Protein AF-A0A536T208-F1 (afdb_monomer)

Sequence (159 aa):
MNSPDASAALRSGAGEVDTNFSLPPFQYAELKVPGIHTLASSNEIMGGPHTFTMVYTTGKFHDANPRTYQAFLAAIKEAIATINRDKSAVARIYLEMTNSKESVADIVAILDDPLVQFTMTPTGTMKFADFMHRIGALKNKPNSWQDYFFEEIHNLPGS

Mean predicted aligned error: 3.67 Å

Solvent-accessible surface area (backbone atoms only — not comparable to full-atom values): 9868 Å² total; per-residue (Å²): 129,57,71,69,57,51,41,50,45,45,68,61,73,78,64,95,50,90,78,77,96,68,51,89,67,46,44,62,63,39,57,70,41,90,89,50,74,87,89,78,52,71,38,67,78,65,73,41,72,58,64,87,79,83,88,85,80,55,67,68,56,44,75,75,31,55,70,60,45,52,53,50,54,50,49,52,53,50,48,38,52,45,44,76,72,37,42,65,61,46,26,47,53,51,36,67,77,64,72,53,88,73,53,55,66,57,45,28,54,51,62,65,33,89,87,50,77,76,72,92,56,52,29,45,50,49,60,52,48,53,49,35,30,76,72,60,78,32,86,76,67,73,93,46,57,67,75,82,46,68,74,94,54,62,89,44,93,54,53

Radius of gyration: 18.46 Å; Cα contacts (8 Å, |Δi|>4): 120; chains: 1; bounding box: 47×32×44 Å

Secondary structure (DSSP, 8-state):
--HHHHHHHHHH-SSS-------TTHHHHHHTSTT---S--HHHHHTS----------HHHHHH-HHHHHHHHHHHHHHHHHHHH-HHHHHHHHHHHHT--S-HHHHHHHHHSTT----SS--SHHHHHHHHHHTTS-SS--SSGGGTS-GGGTTS---

Foldseek 3Di:
DDQVVLLVQCLVVPDDRVDDPHDPPSVVVSVVRPPDDDPDDPQVVLVHAFDPDDDDDDPVCCVVCVPVVVVVVVVLVVVLVVCVPCVLVVLVVVCVVVVDPDDSVSSSVVSVPPNNHRDPAGESVLSVLVVCVVVVVDVDRDPDPPVRDDPVCVPHPHD

Structure (mmCIF, N/CA/C/O backbone):
data_AF-A0A536T208-F1
#
_entry.id   AF-A0A536T208-F1
#
loop_
_atom_site.group_PDB
_atom_site.id
_atom_site.type_symbol
_atom_site.label_atom_id
_atom_site.label_alt_id
_atom_site.label_comp_id
_atom_site.label_asym_id
_atom_site.label_entity_id
_atom_site.label_seq_id
_atom_site.pdbx_PDB_ins_code
_atom_site.Cartn_x
_atom_site.Cartn_y
_atom_site.Cartn_z
_atom_site.occupancy
_atom_site.B_iso_or_equiv
_atom_site.auth_seq_id
_atom_site.auth_comp_id
_atom_site.auth_asym_id
_atom_site.auth_atom_id
_atom_site.pdbx_PDB_model_num
ATOM 1 N N . MET A 1 1 ? 19.698 2.849 4.000 1.00 63.12 1 MET A N 1
ATOM 2 C CA . MET A 1 1 ? 19.565 3.209 2.575 1.00 63.12 1 MET A CA 1
ATOM 3 C C . MET A 1 1 ? 18.085 3.417 2.302 1.00 63.12 1 MET A C 1
ATOM 5 O O . MET A 1 1 ? 17.300 2.626 2.812 1.00 63.12 1 MET A O 1
ATOM 9 N N . ASN A 1 2 ? 17.685 4.500 1.635 1.00 84.88 2 ASN A N 1
ATOM 10 C CA . ASN A 1 2 ? 16.283 4.657 1.228 1.00 84.88 2 ASN A CA 1
ATOM 11 C C . ASN A 1 2 ? 16.009 3.785 -0.019 1.00 84.88 2 ASN A C 1
ATOM 13 O O . ASN A 1 2 ? 16.946 3.277 -0.637 1.00 84.88 2 ASN A O 1
ATOM 17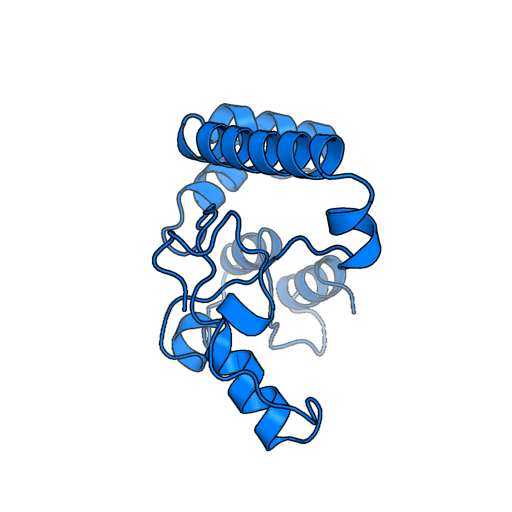 N N . SER A 1 3 ? 14.739 3.585 -0.378 1.00 85.00 3 SER A N 1
ATOM 18 C CA . SER A 1 3 ? 14.369 2.724 -1.513 1.00 85.00 3 SER A CA 1
ATOM 19 C C . SER A 1 3 ? 14.970 3.171 -2.860 1.00 85.00 3 SER A C 1
ATOM 21 O O . SER A 1 3 ? 15.484 2.302 -3.566 1.00 85.00 3 SER A O 1
ATOM 23 N N . PRO A 1 4 ? 14.994 4.476 -3.218 1.00 87.75 4 PRO A N 1
ATOM 24 C CA . PRO A 1 4 ? 15.703 4.947 -4.412 1.00 87.75 4 PRO A CA 1
ATOM 25 C C . PRO A 1 4 ? 17.187 4.558 -4.461 1.00 87.75 4 PRO A C 1
ATOM 27 O O . PRO A 1 4 ? 17.654 4.065 -5.489 1.00 87.75 4 PRO A O 1
ATOM 30 N N . ASP A 1 5 ? 17.916 4.751 -3.360 1.00 89.75 5 ASP A N 1
ATOM 31 C CA . ASP A 1 5 ? 19.355 4.487 -3.286 1.00 89.75 5 ASP A CA 1
ATOM 32 C 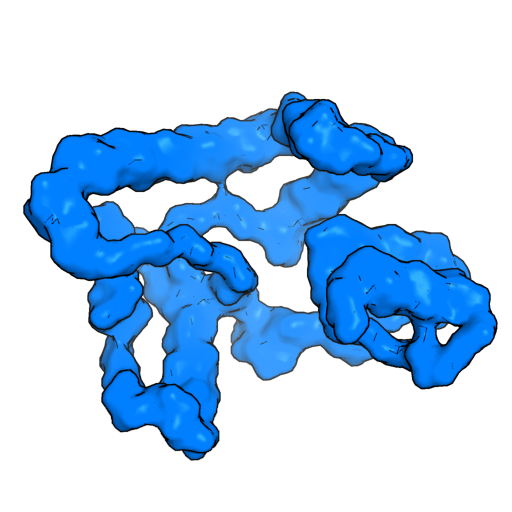C . ASP A 1 5 ? 19.650 2.985 -3.419 1.00 89.75 5 ASP A C 1
ATOM 34 O O . ASP A 1 5 ? 20.568 2.598 -4.141 1.00 89.75 5 ASP A O 1
ATOM 38 N N . ALA A 1 6 ? 18.837 2.130 -2.785 1.00 91.69 6 ALA A N 1
ATOM 39 C CA . ALA A 1 6 ? 18.967 0.671 -2.881 1.00 91.69 6 ALA A CA 1
ATOM 40 C C . ALA A 1 6 ? 18.699 0.168 -4.299 1.00 91.69 6 ALA A C 1
ATOM 42 O O . ALA 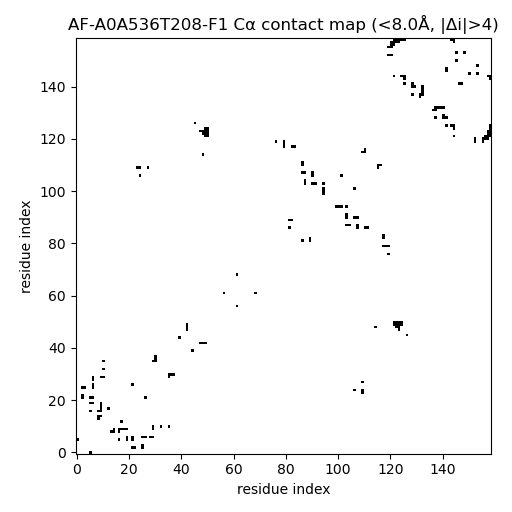A 1 6 ? 19.457 -0.644 -4.832 1.00 91.69 6 ALA A O 1
ATOM 43 N N . SER A 1 7 ? 17.673 0.725 -4.942 1.00 92.62 7 SER A N 1
ATOM 44 C CA . SER A 1 7 ? 17.352 0.431 -6.333 1.00 92.62 7 SER A CA 1
ATOM 45 C C . SER A 1 7 ? 18.458 0.868 -7.294 1.00 92.62 7 SER A C 1
ATOM 47 O O . SER A 1 7 ? 18.791 0.160 -8.243 1.00 92.62 7 SER A O 1
ATOM 49 N N . ALA A 1 8 ? 19.058 2.040 -7.069 1.00 91.75 8 ALA A N 1
ATOM 50 C CA . ALA A 1 8 ? 20.184 2.513 -7.865 1.00 91.75 8 ALA A CA 1
ATOM 51 C C . ALA A 1 8 ? 21.424 1.623 -7.681 1.00 91.75 8 ALA A C 1
ATOM 53 O O . ALA A 1 8 ? 22.052 1.256 -8.674 1.00 91.75 8 ALA A O 1
ATOM 54 N N . ALA A 1 9 ? 21.736 1.236 -6.440 1.00 93.50 9 ALA A N 1
ATOM 55 C CA . ALA A 1 9 ? 22.864 0.364 -6.129 1.00 93.50 9 ALA A CA 1
ATOM 56 C C . ALA A 1 9 ? 22.732 -0.997 -6.827 1.00 93.50 9 ALA A C 1
ATOM 58 O O . ALA A 1 9 ? 23.633 -1.375 -7.576 1.00 93.50 9 ALA A O 1
ATOM 59 N N . LEU A 1 10 ? 21.583 -1.668 -6.675 1.00 94.50 10 LEU A N 1
ATOM 60 C CA . LEU A 1 10 ? 21.336 -2.970 -7.299 1.00 94.50 10 LEU A CA 1
ATOM 61 C C . LEU A 1 10 ? 21.385 -2.884 -8.835 1.00 94.50 10 LEU A C 1
ATOM 63 O O . LEU A 1 10 ? 22.066 -3.674 -9.481 1.00 94.50 10 LEU A O 1
ATOM 67 N N . ARG A 1 11 ? 20.722 -1.884 -9.437 1.00 93.62 11 ARG A N 1
ATOM 68 C CA . ARG A 1 11 ? 20.701 -1.713 -10.905 1.00 93.62 11 ARG A CA 1
ATOM 69 C C . ARG A 1 11 ? 22.053 -1.352 -11.507 1.00 93.62 11 ARG A C 1
ATOM 71 O O . ARG A 1 11 ? 22.259 -1.594 -12.692 1.00 93.62 11 ARG A O 1
ATOM 78 N N . SER A 1 12 ? 22.953 -0.748 -10.731 1.00 92.88 12 SER A N 1
ATOM 79 C CA . SER A 1 12 ? 24.285 -0.396 -11.226 1.00 92.88 12 SER A CA 1
ATOM 80 C C . SER A 1 12 ? 25.147 -1.626 -11.517 1.00 92.88 12 SER A C 1
ATOM 82 O O . SER A 1 12 ? 26.049 -1.539 -12.347 1.00 92.88 12 SER A O 1
ATOM 84 N N . GLY A 1 13 ? 24.911 -2.741 -10.810 1.00 86.31 13 GLY A N 1
ATOM 85 C CA . GLY A 1 13 ? 25.780 -3.923 -10.829 1.00 86.31 13 GLY A CA 1
ATOM 86 C C . GLY A 1 13 ? 27.226 -3.657 -10.380 1.00 86.31 13 GLY A C 1
ATOM 87 O O . GLY A 1 13 ? 28.075 -4.531 -10.515 1.00 86.31 13 GLY A O 1
ATOM 88 N N . ALA A 1 14 ? 27.528 -2.452 -9.884 1.00 78.00 14 ALA A N 1
ATOM 89 C CA . ALA A 1 14 ? 28.881 -1.945 -9.668 1.00 78.00 14 ALA A CA 1
ATOM 90 C C . ALA A 1 14 ? 29.226 -1.771 -8.175 1.00 78.00 14 ALA A C 1
ATOM 92 O O . ALA A 1 14 ? 30.046 -0.925 -7.822 1.00 78.00 14 ALA A O 1
ATOM 93 N N . GLY A 1 15 ? 28.607 -2.551 -7.283 1.00 76.56 15 GLY A N 1
ATOM 94 C CA . GLY A 1 15 ? 28.801 -2.438 -5.835 1.00 76.56 15 GLY A CA 1
ATOM 95 C C . GLY A 1 15 ? 28.516 -3.733 -5.077 1.00 76.56 15 GLY A C 1
ATOM 96 O O . GLY A 1 15 ? 28.307 -4.777 -5.678 1.00 76.56 15 GLY A O 1
ATOM 97 N N . GLU A 1 16 ? 28.495 -3.645 -3.747 1.00 85.50 16 GLU A N 1
ATOM 98 C CA . GLU A 1 16 ? 28.335 -4.785 -2.821 1.00 85.50 16 GLU A CA 1
ATOM 99 C C . GLU A 1 16 ? 26.864 -5.192 -2.576 1.00 85.50 16 GLU A C 1
ATOM 101 O O . GLU A 1 16 ? 26.573 -5.972 -1.672 1.00 85.50 16 GLU A O 1
ATOM 106 N N . VAL A 1 17 ? 25.908 -4.615 -3.315 1.00 90.44 17 VAL A N 1
ATOM 107 C CA . VAL A 1 17 ? 24.473 -4.886 -3.134 1.00 90.44 17 VAL A CA 1
ATOM 108 C C . VAL A 1 17 ? 24.008 -5.907 -4.168 1.00 90.44 17 VAL A C 1
ATOM 110 O O . VAL A 1 17 ? 23.713 -5.544 -5.303 1.00 90.44 17 VAL A O 1
ATOM 113 N N . ASP A 1 18 ? 23.884 -7.165 -3.745 1.00 91.19 18 ASP A N 1
ATOM 114 C CA . ASP A 1 18 ? 23.411 -8.271 -4.593 1.00 91.19 18 ASP A CA 1
ATOM 115 C C . ASP A 1 18 ? 21.895 -8.528 -4.483 1.00 91.19 18 ASP A C 1
ATOM 117 O O . ASP A 1 18 ? 21.299 -9.178 -5.341 1.00 91.19 18 ASP A O 1
ATOM 121 N N . THR A 1 19 ? 21.246 -8.033 -3.420 1.00 93.62 19 THR A N 1
ATOM 122 C CA . THR A 1 19 ? 19.813 -8.259 -3.153 1.00 93.62 19 THR A CA 1
ATOM 123 C C . THR A 1 19 ? 19.144 -7.034 -2.537 1.00 93.62 19 THR A C 1
ATOM 125 O O . THR A 1 19 ? 19.749 -6.360 -1.703 1.00 93.62 19 THR A O 1
ATOM 128 N N . ASN A 1 20 ? 17.875 -6.788 -2.878 1.00 93.06 20 ASN A N 1
ATOM 129 C CA . ASN A 1 20 ? 17.073 -5.694 -2.327 1.00 93.06 20 ASN A CA 1
ATOM 130 C C . ASN A 1 20 ? 15.642 -6.157 -2.002 1.00 93.06 20 ASN A C 1
ATOM 132 O O . ASN A 1 20 ? 14.947 -6.680 -2.873 1.00 93.06 20 ASN A O 1
ATOM 136 N N . PHE A 1 21 ? 15.168 -5.910 -0.775 1.00 92.25 21 PHE A N 1
ATOM 137 C CA . PHE A 1 21 ? 13.731 -5.936 -0.480 1.00 92.25 21 PHE A CA 1
ATOM 138 C C . PHE A 1 21 ? 13.127 -4.602 -0.927 1.00 92.25 21 PHE A C 1
ATOM 140 O O . PHE A 1 21 ? 13.115 -3.620 -0.184 1.00 92.25 21 PHE A O 1
ATOM 147 N N . SER A 1 22 ? 12.686 -4.576 -2.183 1.00 91.62 22 SER A N 1
ATOM 148 C CA . SER A 1 22 ? 12.227 -3.369 -2.867 1.00 91.62 22 SER A CA 1
ATOM 149 C C . SER A 1 22 ? 10.712 -3.157 -2.734 1.00 91.62 22 SER A C 1
ATOM 151 O O . SER A 1 22 ? 9.995 -3.951 -2.125 1.00 91.62 22 SER A O 1
ATOM 153 N N . LEU A 1 23 ? 10.232 -2.040 -3.278 1.00 90.25 23 LEU A N 1
ATOM 154 C CA . LEU A 1 23 ? 8.822 -1.650 -3.284 1.00 90.25 23 LEU A CA 1
ATOM 155 C C . LEU A 1 23 ? 8.462 -0.924 -4.589 1.00 90.25 23 LEU A C 1
ATOM 157 O O . LEU A 1 23 ? 9.357 -0.387 -5.250 1.00 90.25 23 LEU A O 1
ATOM 161 N N . PRO A 1 24 ? 7.180 -0.882 -4.992 1.00 90.31 24 PRO A N 1
ATOM 162 C CA . PRO A 1 24 ? 6.757 -0.124 -6.166 1.00 90.31 24 PRO A CA 1
ATOM 163 C C . PRO A 1 24 ? 7.071 1.382 -6.024 1.00 90.31 24 PRO A C 1
ATOM 165 O O . PRO A 1 24 ? 6.812 1.950 -4.964 1.00 90.31 24 PRO A O 1
ATOM 168 N N . PRO A 1 25 ? 7.586 2.064 -7.065 1.00 90.19 25 PRO A N 1
ATOM 169 C CA . PRO A 1 25 ? 7.835 1.558 -8.417 1.00 90.19 25 PRO A CA 1
ATOM 170 C C . PRO A 1 25 ? 9.227 0.927 -8.615 1.00 90.19 25 PRO A C 1
ATOM 172 O O . PRO A 1 25 ? 9.477 0.313 -9.650 1.00 90.19 25 PRO A O 1
ATOM 175 N N . PHE A 1 26 ? 10.132 1.052 -7.641 1.00 91.56 26 PHE A N 1
ATOM 176 C CA . PHE A 1 26 ? 11.547 0.679 -7.756 1.00 91.56 26 PHE A CA 1
ATOM 177 C C . PHE A 1 26 ? 11.767 -0.786 -8.141 1.00 91.56 26 PHE A C 1
ATOM 179 O O . PHE A 1 26 ? 12.564 -1.056 -9.036 1.00 91.56 26 PHE A O 1
ATOM 186 N N . GLN A 1 27 ? 11.007 -1.714 -7.554 1.00 92.81 27 GLN A N 1
ATOM 187 C CA . GLN A 1 27 ? 11.118 -3.142 -7.880 1.00 92.81 27 GLN A CA 1
ATOM 188 C C . GLN A 1 27 ? 10.853 -3.426 -9.369 1.00 92.81 27 GLN A C 1
ATOM 190 O O . GLN A 1 27 ? 11.512 -4.259 -9.983 1.00 92.81 27 GLN A O 1
ATOM 195 N N . TYR A 1 28 ? 9.916 -2.698 -9.983 1.00 93.56 28 TYR A N 1
ATOM 196 C CA . TYR A 1 28 ? 9.587 -2.863 -11.398 1.00 93.56 28 TYR A CA 1
ATOM 197 C C . TYR A 1 28 ? 10.685 -2.290 -12.283 1.00 93.56 28 TYR A C 1
ATOM 199 O O . TYR A 1 28 ? 10.994 -2.846 -13.333 1.00 93.56 28 TYR A O 1
ATOM 207 N N . ALA A 1 29 ? 11.301 -1.190 -11.850 1.00 91.69 29 ALA A N 1
ATOM 208 C CA . ALA A 1 29 ? 12.440 -0.612 -12.541 1.00 91.69 29 ALA A CA 1
ATOM 209 C C . ALA A 1 29 ? 13.697 -1.497 -12.430 1.00 91.69 29 ALA A C 1
ATOM 211 O O . ALA A 1 29 ? 14.491 -1.537 -13.366 1.00 91.69 29 ALA A O 1
ATOM 212 N N . GLU A 1 30 ? 13.877 -2.212 -11.316 1.00 93.88 30 GLU A N 1
ATOM 213 C CA . GLU A 1 30 ? 14.938 -3.211 -11.120 1.00 93.88 30 GLU A CA 1
ATOM 214 C C . GLU A 1 30 ? 14.761 -4.405 -12.063 1.00 93.88 30 GLU A C 1
ATOM 216 O O . GLU A 1 30 ? 15.694 -4.753 -12.782 1.00 93.88 30 GLU A O 1
ATOM 221 N N . LEU A 1 31 ? 13.552 -4.968 -12.152 1.00 94.62 31 LEU A N 1
ATOM 222 C CA . LEU A 1 31 ? 13.247 -6.133 -12.997 1.00 94.62 31 LEU A CA 1
ATOM 223 C C . LEU A 1 31 ? 13.361 -5.875 -14.511 1.00 94.62 31 LEU A C 1
ATOM 225 O O . LEU A 1 31 ? 13.356 -6.818 -15.299 1.00 94.62 31 LEU A O 1
ATOM 229 N N . LYS A 1 32 ? 13.485 -4.613 -14.938 1.00 92.62 32 LYS A N 1
ATOM 230 C CA . LYS A 1 32 ? 13.788 -4.252 -16.334 1.00 92.62 32 LYS A CA 1
ATOM 231 C C . LYS A 1 32 ? 15.272 -4.405 -16.685 1.00 92.62 32 LYS A C 1
ATOM 233 O O . LYS A 1 32 ? 15.609 -4.391 -17.868 1.00 92.62 32 LYS A O 1
ATOM 238 N N . VAL A 1 33 ? 16.163 -4.504 -15.697 1.00 94.44 33 VAL A N 1
ATOM 239 C CA . VAL A 1 33 ? 17.606 -4.640 -15.926 1.00 94.44 33 VAL A CA 1
ATOM 240 C C . VAL A 1 33 ? 17.951 -6.114 -16.169 1.00 94.44 33 VAL A C 1
ATOM 242 O O . VAL A 1 33 ? 17.650 -6.953 -15.317 1.00 94.44 33 VAL A O 1
ATOM 245 N N . PRO A 1 34 ? 18.606 -6.460 -17.296 1.00 94.81 34 PRO A N 1
ATOM 246 C CA . PRO A 1 34 ? 19.018 -7.835 -17.563 1.00 94.81 34 PRO A CA 1
ATOM 247 C C . PRO A 1 34 ? 19.860 -8.421 -16.421 1.00 94.81 34 PRO A C 1
ATOM 249 O O . PRO A 1 34 ? 20.831 -7.810 -15.984 1.00 94.81 34 PRO A O 1
ATOM 252 N N . GLY A 1 35 ? 19.498 -9.620 -15.962 1.00 93.62 35 GLY A N 1
ATOM 253 C CA . GLY A 1 35 ? 20.176 -10.329 -14.869 1.00 93.62 35 GLY A CA 1
ATOM 254 C C . GLY A 1 35 ? 19.513 -10.170 -13.497 1.00 93.62 35 GLY A C 1
ATOM 255 O O . GLY A 1 35 ? 19.677 -11.050 -12.651 1.00 93.62 35 GLY A O 1
ATOM 256 N N . ILE A 1 36 ? 18.701 -9.128 -13.288 1.00 96.38 36 ILE A N 1
ATOM 257 C CA . ILE A 1 36 ? 17.909 -8.979 -12.061 1.00 96.38 36 ILE A CA 1
ATOM 258 C C . ILE A 1 36 ? 16.631 -9.814 -12.167 1.00 96.38 36 ILE A C 1
ATOM 260 O O . ILE A 1 36 ? 15.917 -9.769 -13.167 1.00 96.38 36 ILE A O 1
ATOM 264 N N . HIS A 1 37 ? 16.334 -10.577 -11.117 1.00 95.88 37 HIS A N 1
ATOM 265 C CA . HIS A 1 37 ? 15.130 -11.395 -11.012 1.00 95.88 37 HIS A CA 1
ATOM 266 C C . HIS A 1 37 ? 14.659 -11.479 -9.556 1.00 95.88 37 HIS A C 1
ATOM 268 O O . HIS A 1 37 ? 15.422 -11.247 -8.618 1.00 95.88 37 HIS A O 1
ATOM 274 N N . THR A 1 38 ? 13.385 -11.809 -9.359 1.00 95.19 38 THR A N 1
ATOM 275 C CA . THR A 1 38 ? 12.798 -11.976 -8.025 1.00 95.19 38 THR A CA 1
ATOM 276 C C . THR A 1 38 ? 13.298 -13.266 -7.372 1.00 95.19 38 THR A C 1
ATOM 278 O O . THR A 1 38 ? 13.148 -14.341 -7.948 1.00 95.19 38 THR A O 1
ATOM 281 N N . LEU A 1 39 ? 13.851 -13.164 -6.157 1.00 95.56 39 LEU A N 1
ATOM 282 C CA . LEU A 1 39 ? 14.235 -14.326 -5.338 1.00 95.56 39 LEU A CA 1
ATOM 283 C C . LEU A 1 39 ? 13.094 -14.817 -4.436 1.00 95.56 39 LEU A C 1
ATOM 285 O O . LEU A 1 39 ? 12.936 -16.017 -4.238 1.00 95.56 39 LEU A O 1
ATOM 289 N N . ALA A 1 40 ? 12.324 -13.884 -3.873 1.00 93.94 40 ALA A N 1
ATOM 290 C CA . ALA A 1 40 ? 11.149 -14.148 -3.052 1.00 93.94 40 ALA A CA 1
ATOM 291 C C . ALA A 1 40 ? 10.226 -12.924 -3.059 1.00 93.94 40 ALA A C 1
ATOM 293 O O . ALA A 1 40 ? 10.689 -11.788 -3.198 1.00 93.94 40 ALA A O 1
ATOM 294 N N . SER A 1 41 ? 8.931 -13.147 -2.857 1.00 92.31 41 SER A N 1
ATOM 295 C CA . SER A 1 41 ? 7.944 -12.090 -2.636 1.00 92.31 41 SER A CA 1
ATOM 296 C C . SER A 1 41 ? 7.471 -12.055 -1.183 1.00 92.31 41 SER A C 1
ATOM 298 O O . SER A 1 41 ? 7.422 -13.070 -0.484 1.00 92.31 41 SER A O 1
ATOM 300 N N . SER A 1 42 ? 7.049 -10.878 -0.720 1.00 92.44 42 SER A N 1
ATOM 301 C CA . SER A 1 42 ? 6.432 -10.743 0.602 1.00 92.44 42 SER A CA 1
ATOM 302 C C . SER A 1 42 ? 5.155 -11.583 0.719 1.00 92.44 42 SER A C 1
ATOM 304 O O . SER A 1 42 ? 4.879 -12.124 1.782 1.00 92.44 42 SER A O 1
ATOM 306 N N . ASN A 1 43 ? 4.408 -11.776 -0.370 1.00 92.19 43 ASN A N 1
ATOM 307 C CA . ASN A 1 43 ? 3.221 -12.630 -0.370 1.00 92.19 43 ASN A CA 1
ATOM 308 C C . ASN A 1 43 ? 3.558 -14.114 -0.175 1.00 92.19 43 ASN A C 1
ATOM 310 O O . ASN A 1 43 ? 2.838 -14.797 0.546 1.00 92.19 43 ASN A O 1
ATOM 314 N N . GLU A 1 44 ? 4.646 -14.621 -0.758 1.00 93.50 44 GLU A N 1
ATOM 315 C CA . GLU A 1 44 ? 5.105 -15.997 -0.509 1.00 93.50 44 GLU A CA 1
ATOM 316 C C . GLU A 1 44 ? 5.551 -16.172 0.941 1.00 93.50 44 GLU A C 1
ATOM 318 O O . GLU A 1 44 ? 5.104 -17.098 1.615 1.00 93.50 44 GLU A O 1
ATOM 323 N N . ILE A 1 45 ? 6.367 -15.241 1.445 1.00 93.12 45 ILE A N 1
ATOM 324 C CA . ILE A 1 45 ? 6.863 -15.261 2.828 1.00 93.12 45 ILE A CA 1
ATOM 325 C C . ILE A 1 45 ? 5.697 -15.221 3.820 1.00 93.12 45 ILE A C 1
ATOM 327 O O . ILE A 1 45 ? 5.682 -15.956 4.807 1.00 93.12 45 ILE A O 1
ATOM 331 N N . MET A 1 46 ? 4.703 -14.376 3.549 1.00 92.12 46 MET A N 1
ATOM 332 C CA . MET A 1 46 ? 3.530 -14.224 4.400 1.00 92.12 46 MET A CA 1
ATOM 333 C C . MET A 1 46 ? 2.471 -15.300 4.141 1.00 92.12 46 MET A C 1
ATOM 335 O O . MET A 1 46 ? 1.504 -15.371 4.894 1.00 92.12 46 MET A O 1
ATOM 339 N N . GLY A 1 47 ? 2.601 -16.145 3.115 1.00 91.81 47 GLY A N 1
ATOM 340 C CA . GLY A 1 47 ? 1.600 -17.153 2.752 1.00 91.81 47 GLY A CA 1
ATOM 341 C C . GLY A 1 47 ? 0.262 -16.547 2.307 1.00 91.81 47 GLY A C 1
ATOM 342 O O . GLY A 1 47 ? -0.798 -16.996 2.746 1.00 91.81 47 GLY A O 1
ATOM 343 N N . GLY A 1 48 ? 0.301 -15.460 1.536 1.00 92.25 48 GLY A N 1
ATOM 344 C CA . GLY A 1 48 ? -0.855 -14.785 0.941 1.00 92.25 48 GLY A CA 1
ATOM 345 C C . GLY A 1 48 ? -0.715 -13.257 0.874 1.00 92.25 48 GLY A C 1
ATOM 346 O O . GLY A 1 48 ? 0.257 -12.703 1.398 1.00 92.25 48 GLY A O 1
ATOM 347 N N . PRO A 1 49 ? -1.696 -12.567 0.259 1.00 93.06 49 PRO A N 1
ATOM 348 C CA . PRO A 1 49 ? -1.758 -11.109 0.240 1.00 93.06 49 PRO A CA 1
ATOM 349 C C . PRO A 1 49 ? -1.757 -10.521 1.650 1.00 93.06 49 PRO A C 1
ATOM 351 O O . PRO A 1 49 ? -2.260 -11.135 2.595 1.00 93.06 49 PRO A O 1
ATOM 354 N N . HIS A 1 50 ? -1.216 -9.316 1.783 1.00 94.94 50 HIS A N 1
ATOM 355 C CA . HIS A 1 50 ? -1.246 -8.575 3.035 1.00 94.94 50 HIS A CA 1
ATOM 356 C C . HIS A 1 50 ? -1.229 -7.065 2.800 1.00 94.94 50 HIS A C 1
ATOM 358 O O . HIS A 1 50 ? -0.749 -6.576 1.778 1.00 94.94 50 HIS A O 1
ATOM 364 N N . THR A 1 51 ? -1.750 -6.314 3.766 1.00 94.56 51 THR A N 1
ATOM 365 C CA . THR A 1 51 ? -1.731 -4.854 3.747 1.00 94.56 51 THR A CA 1
ATOM 366 C C . THR A 1 51 ? -0.302 -4.344 3.897 1.00 94.56 51 THR A C 1
ATOM 368 O O . THR A 1 51 ? 0.342 -4.563 4.920 1.00 94.56 51 THR A O 1
ATOM 371 N N . PHE A 1 52 ? 0.169 -3.620 2.882 1.00 91.19 52 PHE A N 1
ATOM 372 C CA . PHE A 1 52 ? 1.477 -2.965 2.893 1.00 91.19 52 PHE A CA 1
ATOM 373 C C . PHE A 1 52 ? 1.425 -1.542 3.470 1.00 91.19 52 PHE A C 1
ATOM 375 O O . PHE A 1 52 ? 2.325 -1.120 4.188 1.00 91.19 52 PHE A O 1
ATOM 382 N N . THR A 1 53 ? 0.369 -0.782 3.167 1.00 92.12 53 THR A N 1
ATOM 383 C CA . THR A 1 53 ? 0.197 0.605 3.624 1.00 92.12 53 THR A CA 1
ATOM 384 C C . THR A 1 53 ? -1.156 0.777 4.295 1.00 92.12 53 THR A C 1
ATOM 386 O O . THR A 1 53 ? -2.169 0.286 3.804 1.00 92.12 53 THR A O 1
ATOM 389 N N . MET A 1 54 ? -1.163 1.502 5.410 1.00 93.81 54 MET A N 1
ATOM 390 C CA . MET A 1 54 ? -2.361 1.867 6.157 1.00 93.81 54 MET A CA 1
ATOM 391 C C . MET A 1 54 ? -2.299 3.338 6.559 1.00 93.81 54 MET A C 1
ATOM 393 O O . MET A 1 54 ? -1.220 3.883 6.795 1.00 93.81 54 MET A O 1
ATOM 397 N N . VAL A 1 55 ? -3.464 3.971 6.660 1.00 94.75 55 VAL A N 1
ATOM 398 C CA . VAL A 1 55 ? -3.603 5.299 7.260 1.00 94.75 55 VAL A CA 1
ATOM 399 C C . VAL A 1 55 ? -4.086 5.118 8.689 1.00 94.75 55 VAL A C 1
ATOM 401 O O . VAL A 1 55 ? -5.019 4.356 8.932 1.00 94.75 55 VAL A O 1
ATOM 404 N N . TYR A 1 56 ? -3.466 5.822 9.630 1.00 95.75 56 TYR A N 1
ATOM 405 C CA . TYR A 1 56 ? -3.814 5.737 11.042 1.00 95.75 56 TYR A CA 1
ATOM 406 C C . TYR A 1 56 ? -3.977 7.125 11.659 1.00 95.75 56 TYR A C 1
ATOM 408 O O . TYR A 1 56 ? -3.414 8.118 11.199 1.00 95.75 56 TYR A O 1
ATOM 416 N N . THR A 1 57 ? -4.755 7.181 12.734 1.00 97.06 57 THR A N 1
ATOM 417 C CA . THR A 1 57 ? -4.865 8.339 13.620 1.00 97.06 57 THR A CA 1
ATOM 418 C C . THR A 1 57 ? -5.075 7.852 15.050 1.00 97.06 57 THR A C 1
ATOM 420 O O . THR A 1 57 ? -5.247 6.661 15.298 1.00 97.06 57 THR A O 1
ATOM 423 N N . THR A 1 58 ? -5.037 8.766 16.013 1.00 97.88 58 THR A N 1
ATOM 424 C CA . THR A 1 58 ? -5.332 8.435 17.412 1.00 97.88 58 THR A CA 1
ATOM 425 C C . THR A 1 58 ? -6.837 8.277 17.628 1.00 97.88 58 THR A C 1
ATOM 427 O O . THR A 1 58 ? -7.616 9.027 17.037 1.00 97.88 58 THR A O 1
ATOM 430 N N . GLY A 1 59 ? -7.243 7.396 18.550 1.00 97.75 59 GLY A N 1
ATOM 431 C CA . GLY A 1 59 ? -8.649 7.289 18.969 1.00 97.75 59 GLY A CA 1
ATOM 432 C C . GLY A 1 59 ? -9.219 8.629 19.443 1.00 97.75 59 GLY A C 1
ATOM 433 O O . GLY A 1 59 ? -10.278 9.048 19.004 1.00 97.75 59 GLY A O 1
ATOM 434 N N . LYS A 1 60 ? -8.432 9.413 20.193 1.00 98.44 60 LYS A N 1
ATOM 435 C CA . LYS A 1 60 ? -8.830 10.765 20.616 1.00 98.44 60 LYS A CA 1
ATOM 436 C C . LYS A 1 60 ? -9.214 11.679 19.443 1.00 98.44 60 LYS A C 1
ATOM 438 O O . LYS A 1 60 ? -10.163 12.446 19.566 1.00 98.44 60 LYS A O 1
ATOM 443 N N . PHE A 1 61 ? -8.459 11.659 18.340 1.00 98.44 61 PHE A N 1
ATOM 444 C CA . PHE A 1 61 ? -8.784 12.486 17.173 1.00 98.44 61 PHE A CA 1
ATOM 445 C C . PHE A 1 61 ? -10.063 12.003 16.491 1.00 98.44 61 PHE A C 1
ATOM 447 O O . PHE A 1 61 ? -10.900 12.838 16.156 1.00 98.44 61 PHE A O 1
ATOM 454 N N . HIS A 1 62 ? -10.203 10.687 16.320 1.00 98.25 62 HIS A N 1
ATOM 455 C CA . HIS A 1 62 ? -11.407 10.050 15.791 1.00 98.25 62 HIS A CA 1
ATOM 456 C C . HIS A 1 62 ? -12.652 10.467 16.594 1.00 98.25 62 HIS A C 1
ATOM 458 O O . HIS A 1 62 ? -13.549 11.109 16.047 1.00 98.25 62 HIS A O 1
ATOM 464 N N . ASP A 1 63 ? -12.634 10.242 17.910 1.00 98.06 63 ASP A N 1
ATOM 465 C CA . ASP A 1 63 ? -13.780 10.465 18.799 1.00 98.06 63 ASP A CA 1
ATOM 466 C C . ASP A 1 63 ? -14.155 11.950 18.913 1.00 98.06 63 ASP A C 1
ATOM 468 O O . ASP A 1 63 ? -15.329 12.311 18.987 1.00 98.06 63 ASP A O 1
ATOM 472 N N . ALA A 1 64 ? -13.156 12.840 18.911 1.00 98.62 64 ALA A N 1
ATOM 473 C CA . ALA A 1 64 ? -13.382 14.279 19.014 1.00 98.62 64 ALA A CA 1
ATOM 474 C C . ALA A 1 64 ? -13.796 14.932 17.684 1.00 98.62 64 ALA A C 1
ATOM 476 O O . ALA A 1 64 ? -14.327 16.043 17.694 1.00 98.62 64 ALA A O 1
ATOM 477 N N . ASN A 1 65 ? -13.549 14.284 16.539 1.00 98.44 65 ASN A N 1
ATOM 478 C CA . ASN A 1 65 ? -13.774 14.866 15.212 1.00 98.44 65 ASN A CA 1
ATOM 479 C C . ASN A 1 65 ? -14.555 13.924 14.276 1.00 98.44 65 ASN A C 1
ATO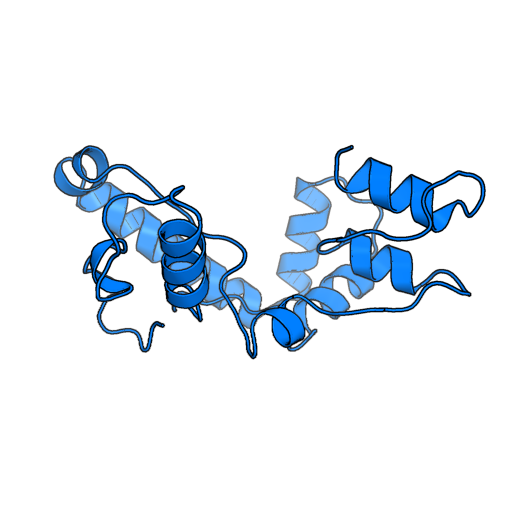M 481 O O . ASN A 1 65 ? -14.120 13.713 13.139 1.00 98.44 65 ASN A O 1
ATOM 485 N N . PRO A 1 66 ? -15.735 13.411 14.676 1.00 97.75 66 PRO A N 1
ATOM 486 C CA . PRO A 1 66 ? -16.444 12.383 13.911 1.00 97.75 66 PRO A CA 1
ATOM 487 C C . PRO A 1 66 ? -16.794 12.838 12.487 1.00 97.75 66 PRO A C 1
ATOM 489 O O . PRO A 1 66 ? -16.662 12.076 11.536 1.00 97.75 66 PRO A O 1
ATOM 492 N N . ARG A 1 67 ? -17.154 14.117 12.297 1.00 98.38 67 ARG A N 1
ATOM 493 C CA . ARG A 1 67 ? -17.440 14.675 10.961 1.00 98.38 67 ARG A CA 1
ATOM 494 C C . ARG A 1 67 ? -16.204 14.721 10.062 1.00 98.38 67 ARG A C 1
ATOM 496 O O . ARG A 1 67 ? -16.290 14.386 8.886 1.00 98.38 67 ARG A O 1
ATOM 503 N N . THR A 1 68 ? -15.062 15.130 10.611 1.00 98.31 68 THR A N 1
ATOM 504 C CA . THR A 1 68 ? -13.799 15.192 9.864 1.00 98.31 68 THR A CA 1
ATOM 505 C C . THR A 1 68 ? -13.311 13.792 9.521 1.00 98.31 68 THR A C 1
ATOM 507 O O . THR A 1 68 ? -12.892 13.555 8.391 1.00 98.31 68 THR A O 1
ATOM 510 N N . TYR A 1 69 ? -13.406 12.857 10.469 1.00 98.31 69 TYR A N 1
ATOM 511 C CA . TYR A 1 69 ? -13.053 11.461 10.244 1.00 98.31 69 TYR A CA 1
ATOM 512 C C . TYR A 1 69 ? -13.910 10.836 9.135 1.00 98.31 69 TYR A C 1
ATOM 514 O O . TYR A 1 69 ? -13.363 10.304 8.172 1.00 98.31 69 TYR A O 1
ATOM 522 N N . GLN A 1 70 ? -15.237 10.989 9.203 1.00 98.00 70 GLN A N 1
ATOM 523 C CA . GLN A 1 70 ? -16.152 10.482 8.176 1.00 98.00 70 GLN A CA 1
ATOM 524 C C . GLN A 1 70 ? -15.873 11.081 6.794 1.00 98.00 70 GLN A C 1
ATOM 526 O O . GLN A 1 70 ? -15.847 10.350 5.805 1.00 98.00 70 GLN A O 1
ATOM 531 N N . ALA A 1 71 ? -15.623 12.393 6.714 1.00 98.56 71 ALA A N 1
ATOM 532 C CA . ALA A 1 71 ? -15.266 13.046 5.456 1.00 98.56 71 ALA A CA 1
ATOM 533 C C . ALA A 1 71 ? -13.953 12.491 4.879 1.00 98.56 71 ALA A C 1
ATOM 535 O O . ALA A 1 71 ? -13.873 12.206 3.685 1.00 98.56 71 ALA A O 1
ATOM 536 N N . PHE A 1 72 ? -12.942 12.283 5.727 1.00 98.25 72 PHE A N 1
ATOM 537 C CA . PHE A 1 72 ? -11.671 11.693 5.317 1.00 98.25 72 PHE A CA 1
ATOM 538 C C . PHE A 1 72 ? -11.837 10.245 4.832 1.00 98.25 72 PHE A C 1
ATOM 540 O O . PHE A 1 72 ? -11.350 9.894 3.759 1.00 98.25 72 PHE A O 1
ATOM 547 N N . LEU A 1 73 ? -12.571 9.413 5.576 1.00 97.94 73 LEU A N 1
ATOM 548 C CA . LEU A 1 73 ? -12.836 8.021 5.210 1.00 97.94 73 LEU A CA 1
ATOM 549 C C . LEU A 1 73 ? -13.586 7.919 3.871 1.00 97.94 73 LEU A C 1
ATOM 551 O O . LEU A 1 73 ? -13.236 7.097 3.021 1.00 97.94 73 LEU A O 1
ATOM 555 N N . ALA A 1 74 ? -14.583 8.784 3.657 1.00 98.38 74 ALA A N 1
ATOM 556 C CA . ALA A 1 74 ? -15.311 8.872 2.394 1.00 98.38 74 ALA A CA 1
ATOM 557 C C . ALA A 1 74 ? -14.390 9.268 1.227 1.00 98.38 74 ALA A C 1
ATOM 559 O O . ALA A 1 74 ? -14.456 8.643 0.168 1.00 98.38 74 ALA A O 1
ATOM 560 N N . ALA A 1 75 ? -13.490 10.233 1.437 1.00 98.44 75 ALA A N 1
ATOM 561 C CA . ALA A 1 75 ? -12.520 10.650 0.427 1.00 98.44 75 ALA A CA 1
ATOM 562 C C . ALA A 1 75 ? -11.535 9.525 0.061 1.00 98.44 75 ALA A C 1
ATOM 564 O O . ALA A 1 75 ? -11.249 9.325 -1.117 1.00 98.44 75 ALA A O 1
ATOM 565 N N . ILE A 1 76 ? -11.059 8.735 1.034 1.00 97.62 76 ILE A N 1
ATOM 566 C CA . ILE A 1 76 ? -10.212 7.562 0.753 1.00 97.62 76 ILE A CA 1
ATOM 567 C C . ILE A 1 76 ? -10.973 6.529 -0.088 1.00 97.62 76 ILE A C 1
ATOM 569 O O . ILE A 1 76 ? -10.435 6.016 -1.072 1.00 97.62 76 ILE A O 1
ATOM 573 N N . LYS A 1 77 ? -12.240 6.257 0.245 1.00 97.94 77 LYS A N 1
ATOM 574 C CA . LYS A 1 77 ? -13.088 5.344 -0.534 1.00 97.94 77 LYS A CA 1
ATOM 575 C C . LYS A 1 77 ? -13.274 5.827 -1.977 1.00 97.94 77 LYS A C 1
ATOM 577 O O . LYS A 1 77 ? -13.178 5.024 -2.906 1.00 97.94 77 LYS A O 1
ATOM 582 N N . GLU A 1 78 ? -13.521 7.120 -2.174 1.00 98.38 78 GLU A N 1
ATOM 583 C CA . GLU A 1 78 ? -13.642 7.732 -3.502 1.00 98.38 78 GLU A CA 1
ATOM 584 C C . GLU A 1 78 ? -12.324 7.673 -4.288 1.00 98.38 78 GLU A C 1
ATOM 586 O O . GLU A 1 78 ? -12.322 7.329 -5.474 1.00 98.38 78 GLU A O 1
ATOM 591 N N . ALA A 1 79 ? -11.195 7.947 -3.632 1.00 97.69 79 ALA A N 1
ATOM 592 C CA . ALA A 1 79 ? -9.876 7.864 -4.245 1.00 97.69 79 ALA A CA 1
ATOM 593 C C . ALA A 1 79 ? -9.575 6.436 -4.721 1.00 97.69 79 ALA A C 1
ATOM 595 O O . ALA A 1 79 ? -9.209 6.244 -5.878 1.00 97.69 79 ALA A O 1
ATOM 596 N N . ILE A 1 80 ? -9.817 5.422 -3.883 1.00 97.75 80 ILE A N 1
ATOM 597 C CA . ILE A 1 80 ? -9.659 4.007 -4.257 1.00 97.75 80 ILE A CA 1
ATOM 598 C C . ILE A 1 80 ? -10.553 3.647 -5.449 1.00 97.75 80 ILE A C 1
ATOM 600 O O . ILE A 1 80 ? -10.092 3.012 -6.398 1.00 97.75 80 ILE A O 1
ATOM 604 N N . ALA A 1 81 ? -11.817 4.081 -5.443 1.00 98.06 81 ALA A N 1
ATOM 605 C CA . ALA A 1 81 ? -12.720 3.853 -6.569 1.00 98.06 81 ALA A CA 1
ATOM 606 C C . ALA A 1 81 ? -12.207 4.519 -7.858 1.00 98.06 81 ALA A C 1
ATOM 608 O O . ALA A 1 81 ? -12.298 3.935 -8.936 1.00 98.06 81 ALA A O 1
ATOM 609 N N . THR A 1 82 ? -11.627 5.714 -7.747 1.00 98.12 82 THR A N 1
ATOM 610 C CA . THR A 1 82 ? -11.036 6.443 -8.875 1.00 98.12 82 THR A CA 1
ATOM 611 C C . THR A 1 82 ? -9.807 5.729 -9.431 1.00 98.12 82 THR A C 1
ATOM 613 O O . THR A 1 82 ? -9.729 5.546 -10.646 1.00 98.12 82 THR A O 1
ATOM 616 N N . ILE A 1 83 ? -8.903 5.259 -8.564 1.00 97.75 83 ILE A N 1
ATOM 617 C CA . ILE A 1 83 ? -7.716 4.477 -8.948 1.00 97.75 83 ILE A CA 1
ATOM 618 C C . ILE A 1 83 ? -8.123 3.224 -9.717 1.00 97.75 83 ILE A C 1
ATOM 620 O O . ILE A 1 83 ? -7.607 2.969 -10.801 1.00 97.75 83 ILE A O 1
ATOM 624 N N . ASN A 1 84 ? -9.096 2.479 -9.194 1.00 97.44 84 ASN A N 1
ATOM 625 C CA . ASN A 1 84 ? -9.546 1.239 -9.817 1.00 97.44 84 ASN A CA 1
ATOM 626 C C . ASN A 1 84 ? -10.310 1.470 -11.133 1.00 97.44 84 ASN A C 1
ATOM 628 O O . ASN A 1 84 ? -10.327 0.587 -11.986 1.00 97.44 84 ASN A O 1
ATOM 632 N N . ARG A 1 85 ? -10.935 2.642 -11.313 1.00 98.12 85 ARG A N 1
ATOM 633 C CA . ARG A 1 85 ? -11.700 2.990 -12.520 1.00 98.12 85 ARG A CA 1
ATOM 634 C C . ARG A 1 85 ? -10.825 3.506 -13.662 1.00 98.12 85 ARG A C 1
ATOM 636 O O . ARG A 1 85 ? -11.080 3.154 -14.808 1.00 98.12 85 ARG A O 1
ATOM 643 N N . ASP A 1 86 ? -9.858 4.376 -13.373 1.00 97.75 86 ASP A N 1
ATOM 644 C CA . ASP A 1 86 ? -9.032 5.033 -14.395 1.00 97.75 86 ASP A CA 1
ATOM 645 C C . ASP A 1 86 ? -7.570 5.149 -13.950 1.00 97.75 86 ASP A C 1
ATOM 647 O O . ASP A 1 86 ? -7.070 6.204 -13.545 1.00 97.75 86 ASP A O 1
ATOM 651 N N . LYS A 1 87 ? -6.861 4.028 -14.075 1.00 97.62 87 LYS A N 1
ATOM 652 C CA . LYS A 1 87 ? -5.434 3.922 -13.760 1.00 97.62 87 LYS A CA 1
ATOM 653 C C . LYS A 1 87 ? -4.574 4.860 -14.608 1.00 97.62 87 LYS A C 1
ATOM 655 O O . LYS A 1 87 ? -3.553 5.340 -14.131 1.00 97.62 87 LYS A O 1
ATOM 660 N N . SER A 1 88 ? -4.988 5.170 -15.839 1.00 97.75 88 SER A N 1
ATOM 661 C CA . SER A 1 88 ? -4.248 6.075 -16.728 1.00 97.75 88 SER A CA 1
ATOM 662 C C . SER A 1 88 ? -4.324 7.531 -16.270 1.00 97.75 88 SER A C 1
ATOM 664 O O . SER A 1 88 ? -3.316 8.239 -16.298 1.00 97.75 88 SER A O 1
ATOM 666 N N . ALA A 1 89 ? -5.498 7.997 -15.837 1.00 97.62 89 ALA A N 1
ATOM 667 C CA . ALA A 1 89 ? -5.633 9.321 -15.239 1.00 97.62 89 ALA A CA 1
ATOM 668 C C . ALA A 1 89 ? -4.857 9.419 -13.923 1.00 97.62 89 ALA A C 1
ATOM 670 O O . ALA A 1 89 ? -4.117 10.382 -13.728 1.00 97.62 89 ALA A O 1
ATOM 671 N N . VAL A 1 90 ? -4.955 8.400 -13.065 1.00 97.69 90 VAL A N 1
ATOM 672 C CA . VAL A 1 90 ? -4.200 8.357 -11.806 1.00 97.69 90 VAL A CA 1
ATOM 673 C C . VAL A 1 90 ? -2.693 8.341 -12.042 1.00 97.69 90 VAL A C 1
ATOM 675 O O . VAL A 1 90 ? -1.974 9.073 -11.367 1.00 97.69 90 VAL A O 1
ATOM 678 N N . ALA A 1 91 ? -2.205 7.584 -13.025 1.00 97.56 91 ALA A N 1
ATOM 679 C CA . ALA A 1 91 ? -0.793 7.578 -13.393 1.00 97.56 91 ALA A CA 1
ATOM 680 C C . ALA A 1 91 ? -0.294 8.979 -13.780 1.00 97.56 91 ALA A C 1
ATOM 682 O O . ALA A 1 91 ? 0.763 9.400 -13.317 1.00 97.56 91 ALA A O 1
ATOM 683 N N . ARG A 1 92 ? -1.068 9.739 -14.569 1.00 97.38 92 ARG A N 1
ATOM 684 C CA . ARG A 1 92 ? -0.716 11.127 -14.923 1.00 97.38 92 ARG A CA 1
ATOM 685 C C . ARG A 1 92 ? -0.644 12.037 -13.696 1.00 97.38 92 ARG A C 1
ATOM 687 O O . ARG A 1 92 ? 0.342 12.751 -13.551 1.00 97.38 92 ARG A O 1
ATOM 694 N N . ILE A 1 93 ? -1.635 11.959 -12.802 1.00 96.75 93 ILE A N 1
ATOM 695 C CA . ILE A 1 93 ? -1.654 12.730 -11.546 1.00 96.75 93 ILE A CA 1
ATOM 696 C C . ILE A 1 93 ? -0.429 12.388 -10.691 1.00 96.75 93 ILE A C 1
ATOM 698 O O . ILE A 1 93 ? 0.262 13.280 -10.206 1.00 96.75 93 ILE A O 1
ATOM 702 N N . TYR A 1 94 ? -0.126 11.098 -10.533 1.00 95.44 94 TYR A N 1
ATOM 703 C CA . TYR A 1 94 ? 1.032 10.641 -9.770 1.00 95.44 94 TYR A CA 1
ATOM 704 C C . TYR A 1 94 ? 2.347 11.207 -10.323 1.00 95.44 94 TYR A C 1
ATOM 706 O O . TYR A 1 94 ? 3.165 11.716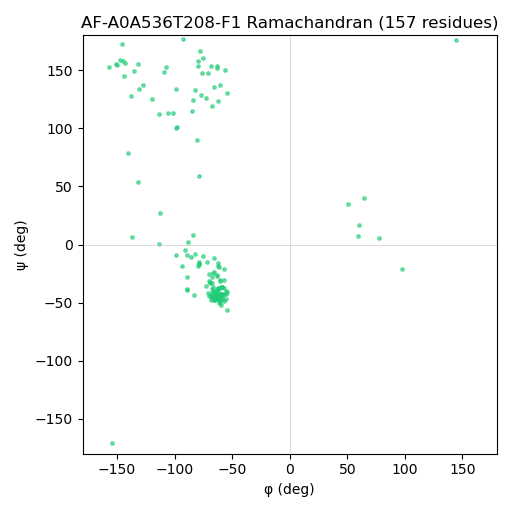 -9.555 1.00 95.44 94 TYR A O 1
ATOM 714 N N . LEU A 1 95 ? 2.553 11.151 -11.642 1.00 95.25 95 LEU A N 1
ATOM 715 C CA . LEU A 1 95 ? 3.770 11.664 -12.277 1.00 95.25 95 LEU A CA 1
ATOM 716 C C . LEU A 1 95 ? 3.908 13.184 -12.105 1.00 95.25 95 LEU A C 1
ATOM 718 O O . LEU A 1 95 ? 4.998 13.654 -11.786 1.00 95.25 95 LEU A O 1
ATOM 722 N N . GLU A 1 96 ? 2.809 13.932 -12.244 1.00 95.81 96 GLU A N 1
ATOM 723 C CA . GLU A 1 96 ? 2.776 15.382 -12.015 1.00 95.81 96 GLU A CA 1
ATOM 724 C C . GLU A 1 96 ? 3.119 15.734 -10.558 1.00 95.81 96 GLU A C 1
ATOM 726 O O . GLU A 1 96 ? 3.969 16.585 -10.307 1.00 95.81 96 GLU A O 1
ATOM 731 N N . MET A 1 97 ? 2.526 15.032 -9.588 1.00 95.69 97 MET A N 1
ATOM 732 C CA . MET A 1 97 ? 2.762 15.279 -8.160 1.00 95.69 97 MET A CA 1
ATOM 733 C C . MET A 1 97 ? 4.180 14.918 -7.708 1.00 95.69 97 MET A C 1
ATOM 735 O O . MET A 1 97 ? 4.711 15.532 -6.783 1.00 95.69 97 MET A O 1
ATOM 739 N N . THR A 1 98 ? 4.780 13.894 -8.315 1.00 91.31 98 THR A N 1
ATOM 740 C CA . THR A 1 98 ? 6.082 13.359 -7.884 1.00 91.31 98 THR A CA 1
ATOM 741 C C . THR A 1 98 ? 7.261 13.874 -8.699 1.00 91.31 98 THR A C 1
ATOM 743 O O . THR A 1 98 ? 8.403 13.631 -8.311 1.00 91.31 98 THR A O 1
ATOM 746 N N . ASN A 1 99 ? 7.019 14.581 -9.810 1.00 90.44 99 ASN A N 1
ATOM 747 C CA . ASN A 1 99 ? 8.041 14.914 -10.810 1.00 90.44 99 ASN A CA 1
ATOM 748 C C . ASN A 1 99 ? 8.847 13.676 -11.261 1.00 90.44 99 ASN A C 1
ATOM 750 O O . ASN A 1 99 ? 10.057 13.749 -11.498 1.00 90.44 99 ASN A O 1
ATOM 754 N N . SER A 1 100 ? 8.185 12.517 -11.331 1.00 86.25 100 SER A N 1
ATOM 755 C CA . SER A 1 100 ? 8.816 11.258 -11.724 1.00 86.25 100 SER A CA 1
ATOM 756 C C . SER A 1 100 ? 9.150 11.245 -13.219 1.00 86.25 100 SER A C 1
ATOM 758 O O . SER A 1 100 ? 8.446 11.831 -14.040 1.00 86.25 100 SER A O 1
ATOM 760 N N . LYS A 1 101 ? 10.244 10.560 -13.572 1.00 86.25 101 LYS A N 1
ATOM 761 C CA . LYS A 1 101 ? 10.701 10.373 -14.961 1.00 86.25 101 LYS A CA 1
ATOM 762 C C . LYS A 1 101 ? 10.149 9.104 -15.618 1.00 86.25 101 LYS A C 1
ATOM 764 O O . LYS A 1 101 ? 10.439 8.864 -16.787 1.00 86.25 101 LYS A O 1
ATOM 769 N N . GLU A 1 102 ? 9.417 8.284 -14.868 1.00 88.62 102 GLU A N 1
ATOM 770 C CA . GLU A 1 102 ? 8.752 7.090 -15.397 1.00 88.62 102 GLU A CA 1
ATOM 771 C C . GLU A 1 102 ? 7.689 7.480 -16.432 1.00 88.62 102 GLU A C 1
ATOM 773 O O . GLU A 1 102 ? 7.118 8.573 -16.386 1.00 88.62 102 GLU A O 1
ATOM 778 N N . SER A 1 103 ? 7.396 6.580 -17.371 1.00 93.69 103 SER A N 1
ATOM 779 C CA . SER A 1 103 ? 6.319 6.819 -18.328 1.00 93.69 103 SER A CA 1
ATOM 780 C C . SER A 1 103 ? 4.946 6.530 -17.710 1.00 93.69 103 SER A C 1
ATOM 782 O O . SER A 1 103 ? 4.812 5.739 -16.776 1.00 93.69 103 SER A O 1
ATOM 784 N N . VAL A 1 104 ? 3.884 7.119 -18.273 1.00 96.31 104 VAL A N 1
ATOM 785 C CA . VAL A 1 104 ? 2.500 6.779 -17.885 1.00 96.31 104 VAL A CA 1
ATOM 786 C C . VAL A 1 104 ? 2.248 5.277 -18.042 1.00 96.31 104 VAL A C 1
ATOM 788 O O . VAL A 1 104 ? 1.615 4.679 -17.180 1.00 96.31 104 VAL A O 1
ATOM 791 N N . ALA A 1 105 ? 2.766 4.667 -19.113 1.00 96.31 105 ALA A N 1
ATOM 792 C CA . ALA A 1 105 ? 2.601 3.241 -19.378 1.00 96.31 105 ALA A CA 1
ATOM 793 C C . ALA A 1 105 ? 3.245 2.372 -18.288 1.00 96.31 105 ALA A C 1
ATOM 795 O O . ALA A 1 105 ? 2.651 1.378 -17.881 1.00 96.31 105 ALA A O 1
ATOM 796 N N . ASP A 1 106 ? 4.408 2.776 -17.772 1.00 94.56 106 ASP A N 1
ATOM 797 C CA . ASP A 1 106 ? 5.086 2.059 -16.690 1.00 94.56 106 ASP A CA 1
ATOM 798 C C . ASP A 1 106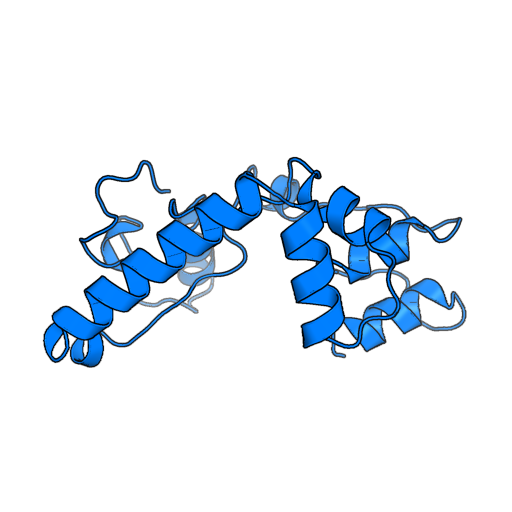 ? 4.275 2.091 -15.396 1.00 94.56 106 ASP A C 1
ATOM 800 O O . ASP A 1 106 ? 4.081 1.058 -14.760 1.00 94.56 106 ASP A O 1
ATOM 804 N N . ILE A 1 107 ? 3.740 3.258 -15.029 1.00 96.31 107 ILE A N 1
ATOM 805 C CA . ILE A 1 107 ? 2.900 3.382 -13.833 1.00 96.31 107 ILE A CA 1
ATOM 806 C C . ILE A 1 107 ? 1.585 2.615 -14.002 1.00 96.31 107 ILE A C 1
ATOM 808 O O . ILE A 1 107 ? 1.151 1.946 -13.069 1.00 96.31 107 ILE A O 1
ATOM 812 N N . VAL A 1 108 ? 0.963 2.655 -15.184 1.00 97.44 108 VAL A N 1
ATOM 813 C CA . VAL A 1 108 ? -0.247 1.865 -15.463 1.00 97.44 108 VAL A CA 1
ATOM 814 C C . VAL A 1 108 ? 0.036 0.369 -15.346 1.00 97.44 108 VAL A C 1
ATOM 816 O O . VAL A 1 108 ? -0.731 -0.319 -14.683 1.00 97.44 108 VAL A O 1
ATOM 819 N N . ALA A 1 109 ? 1.155 -0.123 -15.887 1.00 96.44 109 ALA A N 1
ATOM 820 C CA . ALA A 1 109 ? 1.536 -1.529 -15.764 1.00 96.44 109 ALA A CA 1
ATOM 821 C C . ALA A 1 109 ? 1.694 -1.968 -14.297 1.00 96.44 109 ALA A C 1
ATOM 823 O O . ALA A 1 109 ? 1.289 -3.071 -13.945 1.00 96.44 109 ALA A O 1
ATOM 824 N N . ILE A 1 110 ?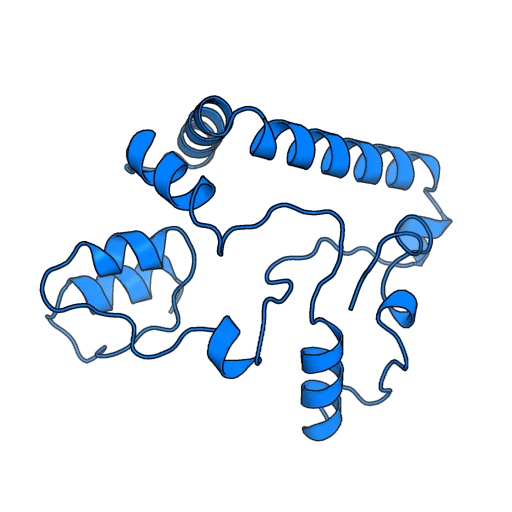 2.214 -1.091 -13.430 1.00 95.75 110 ILE A N 1
ATOM 825 C CA . ILE A 1 110 ? 2.278 -1.330 -11.979 1.00 95.75 110 ILE A CA 1
ATOM 826 C C . ILE A 1 110 ? 0.875 -1.385 -11.372 1.00 95.75 110 ILE A C 1
ATOM 828 O O . ILE A 1 110 ? 0.576 -2.285 -10.598 1.00 95.75 110 ILE A O 1
ATOM 832 N N . LEU A 1 111 ? 0.005 -0.431 -11.710 1.00 96.31 111 LEU A N 1
ATOM 833 C CA . LEU A 1 111 ? -1.373 -0.398 -11.208 1.00 96.31 111 LEU A CA 1
ATOM 834 C C . LEU A 1 111 ? -2.216 -1.579 -11.723 1.00 96.31 111 LEU A C 1
ATOM 836 O O . LEU A 1 111 ? -3.231 -1.917 -11.113 1.00 96.31 111 LEU A O 1
ATOM 840 N N . ASP A 1 112 ? -1.849 -2.172 -12.859 1.00 96.31 112 ASP A N 1
ATOM 841 C CA . ASP A 1 112 ? -2.461 -3.372 -13.442 1.00 96.31 112 ASP A CA 1
ATOM 842 C C . ASP A 1 112 ? -1.891 -4.686 -12.909 1.00 96.31 112 ASP A C 1
ATOM 844 O O . ASP A 1 112 ? -2.500 -5.735 -13.130 1.00 96.31 112 ASP A O 1
ATOM 848 N N . ASP A 1 113 ? -0.788 -4.647 -12.162 1.00 94.19 113 ASP A N 1
ATOM 849 C CA . ASP A 1 113 ? -0.255 -5.827 -11.498 1.00 94.19 113 ASP A CA 1
ATOM 850 C C . ASP A 1 113 ? -1.282 -6.367 -10.477 1.00 94.19 113 ASP A C 1
ATOM 852 O O . ASP A 1 113 ? -1.687 -5.636 -9.569 1.00 94.19 113 ASP A O 1
ATOM 856 N N . PRO A 1 114 ? -1.702 -7.646 -10.566 1.00 91.56 114 PRO A N 1
ATOM 857 C CA . PRO A 1 114 ? -2.639 -8.253 -9.617 1.00 91.56 114 PRO A CA 1
ATOM 858 C C . PRO A 1 114 ? -2.191 -8.203 -8.149 1.00 91.56 114 PRO A C 1
ATOM 860 O O . PRO A 1 114 ? -3.022 -8.343 -7.244 1.00 91.56 114 PRO A O 1
ATOM 863 N N . LEU A 1 115 ? -0.887 -8.036 -7.905 1.00 88.25 115 LEU A N 1
ATOM 864 C CA . LEU A 1 115 ? -0.305 -7.885 -6.573 1.00 88.25 115 LEU A CA 1
ATOM 865 C C . LEU A 1 115 ? -0.475 -6.466 -6.008 1.00 88.25 115 LEU A C 1
ATOM 867 O O . LEU A 1 115 ? -0.344 -6.276 -4.799 1.00 88.25 115 LEU A O 1
ATOM 871 N N . VAL A 1 116 ? -0.790 -5.478 -6.850 1.00 93.06 116 VAL A N 1
ATOM 872 C CA . VAL A 1 116 ? -1.026 -4.087 -6.458 1.00 93.06 116 VAL A CA 1
ATOM 873 C C . VAL A 1 116 ? -2.528 -3.856 -6.327 1.00 93.06 116 VAL A C 1
ATOM 875 O O . VAL A 1 116 ? -3.254 -3.671 -7.300 1.00 93.06 116 VAL A O 1
ATOM 878 N N . GLN A 1 117 ? -3.009 -3.863 -5.084 1.00 94.06 117 GLN A N 1
ATOM 879 C CA . GLN A 1 117 ? -4.433 -3.742 -4.780 1.00 94.06 117 GLN A CA 1
ATOM 880 C C . GLN A 1 117 ? -4.715 -2.509 -3.926 1.00 94.06 117 GLN A C 1
ATOM 882 O O . GLN A 1 117 ? -4.176 -2.351 -2.831 1.00 94.06 117 GLN A O 1
ATOM 887 N N . PHE A 1 118 ? -5.624 -1.662 -4.408 1.00 96.06 118 PHE A N 1
ATOM 888 C CA . PHE A 1 118 ? -6.165 -0.534 -3.655 1.00 96.06 118 PHE A CA 1
ATOM 889 C C . PHE A 1 118 ? -7.543 -0.916 -3.119 1.00 96.06 118 PHE A C 1
ATOM 891 O O . PHE A 1 118 ? -8.489 -1.122 -3.884 1.00 96.06 118 PHE A O 1
ATOM 898 N N . THR A 1 119 ? -7.654 -1.036 -1.798 1.00 96.75 119 THR A N 1
ATOM 899 C CA . THR A 1 119 ? -8.865 -1.507 -1.117 1.00 96.75 119 THR A CA 1
ATOM 900 C C . THR A 1 119 ? -8.998 -0.888 0.271 1.00 96.75 119 THR A C 1
ATOM 902 O O . THR A 1 119 ? -8.011 -0.510 0.895 1.00 96.75 119 THR A O 1
ATOM 905 N N . MET A 1 120 ? -10.238 -0.806 0.753 1.00 97.06 120 MET A N 1
ATOM 906 C CA . MET A 1 120 ? -10.550 -0.456 2.143 1.00 97.06 120 MET A CA 1
ATOM 907 C C . MET A 1 120 ? -10.368 -1.643 3.100 1.00 97.06 120 MET A C 1
ATOM 909 O O . MET A 1 120 ? -10.375 -1.456 4.311 1.00 97.06 120 MET A O 1
ATOM 913 N N . THR A 1 121 ? -10.268 -2.867 2.570 1.00 97.38 121 THR A N 1
ATOM 914 C CA . THR A 1 121 ? -10.272 -4.098 3.371 1.00 97.38 121 THR A CA 1
ATOM 915 C C . THR A 1 121 ? -8.861 -4.411 3.874 1.00 97.38 121 THR A C 1
ATOM 917 O O . THR A 1 121 ? -7.989 -4.712 3.051 1.00 97.38 121 THR A O 1
ATOM 920 N N . PRO A 1 122 ? -8.607 -4.386 5.194 1.00 96.88 122 PRO A N 1
ATOM 921 C CA . PRO A 1 122 ? -7.327 -4.829 5.730 1.00 96.88 122 PRO A CA 1
ATOM 922 C C . PRO A 1 122 ? -7.154 -6.327 5.485 1.00 96.88 122 PRO A C 1
ATOM 924 O O . PRO A 1 122 ? -8.090 -7.100 5.656 1.00 96.88 122 PRO A O 1
ATOM 927 N N . THR A 1 123 ? -5.978 -6.746 5.033 1.00 96.88 123 THR A N 1
ATOM 928 C CA . THR A 1 123 ? -5.733 -8.131 4.621 1.00 96.88 123 THR A CA 1
ATOM 929 C C . THR A 1 123 ? -4.461 -8.652 5.272 1.00 96.88 123 THR A C 1
ATOM 931 O O . THR A 1 123 ? -3.437 -7.971 5.258 1.00 96.88 123 THR A O 1
ATOM 934 N N . GLY A 1 124 ? -4.501 -9.862 5.833 1.00 96.25 124 GLY A N 1
ATOM 935 C CA . GLY A 1 124 ? -3.337 -10.540 6.409 1.00 96.25 124 GLY A CA 1
ATOM 936 C C . GLY A 1 124 ? -2.654 -9.797 7.566 1.00 96.25 124 GLY A C 1
ATOM 937 O O . GLY A 1 124 ? -1.509 -10.109 7.896 1.00 96.25 124 GLY A O 1
ATOM 938 N N . THR A 1 125 ? -3.319 -8.819 8.178 1.00 96.62 125 THR A N 1
ATOM 939 C CA . THR A 1 125 ? -2.741 -7.925 9.190 1.00 96.62 125 THR A CA 1
ATOM 940 C C . THR A 1 125 ? -2.444 -8.656 10.498 1.00 96.62 125 THR A C 1
ATOM 942 O O . THR A 1 125 ? -1.418 -8.404 11.138 1.00 96.62 125 THR A O 1
ATOM 945 N N . MET A 1 126 ? -3.245 -9.670 10.840 1.00 96.25 126 MET A N 1
ATOM 946 C CA . MET A 1 126 ? -3.011 -10.497 12.025 1.00 96.25 126 MET A CA 1
ATOM 947 C C . MET A 1 126 ? -1.704 -11.295 11.977 1.00 96.25 126 MET A C 1
ATOM 949 O O . MET A 1 126 ? -1.102 -11.523 13.024 1.00 96.25 126 MET A O 1
ATOM 953 N N . LYS A 1 127 ? -1.187 -11.636 10.787 1.00 95.31 127 LYS A N 1
ATOM 954 C CA . LYS A 1 127 ? 0.107 -12.332 10.658 1.00 95.31 127 LYS A CA 1
ATOM 955 C C . LYS A 1 127 ? 1.262 -11.483 11.195 1.00 95.31 127 LYS A C 1
ATOM 957 O O . LYS A 1 127 ? 2.175 -12.009 11.833 1.00 95.31 127 LYS A O 1
ATOM 962 N N . PHE A 1 128 ? 1.205 -10.166 10.983 1.00 94.88 128 PHE A N 1
ATOM 963 C CA . PHE A 1 128 ? 2.170 -9.233 11.562 1.00 94.88 128 PHE A CA 1
ATOM 964 C C . PHE A 1 128 ? 1.988 -9.112 13.070 1.00 94.88 128 PHE A C 1
ATOM 966 O O . PHE A 1 128 ? 2.975 -9.177 13.798 1.00 94.88 128 PHE A O 1
ATOM 973 N N . ALA A 1 129 ? 0.747 -8.996 13.551 1.00 96.06 129 ALA A N 1
ATOM 974 C CA . ALA A 1 129 ? 0.467 -8.928 14.983 1.00 96.06 129 ALA A CA 1
ATOM 975 C C . ALA A 1 129 ? 0.969 -10.179 15.730 1.00 96.06 129 ALA A C 1
ATOM 977 O O . ALA A 1 129 ? 1.628 -10.060 16.765 1.00 96.06 129 ALA A O 1
ATOM 978 N N . ASP A 1 130 ? 0.737 -11.370 15.171 1.00 95.44 130 ASP A N 1
ATOM 979 C CA . ASP A 1 130 ? 1.237 -12.642 15.697 1.00 95.44 130 ASP A CA 1
ATOM 980 C C . ASP A 1 130 ? 2.771 -12.681 15.717 1.00 95.44 130 ASP A C 1
ATOM 982 O O . ASP A 1 130 ? 3.372 -13.042 16.734 1.00 95.44 130 ASP A O 1
ATOM 986 N N . PHE A 1 131 ? 3.421 -12.272 14.621 1.00 95.44 131 PHE A N 1
ATOM 987 C CA . PHE A 1 131 ? 4.880 -12.207 14.549 1.00 95.44 131 PHE A CA 1
ATOM 988 C C . PHE A 1 131 ? 5.461 -11.230 15.576 1.00 95.44 131 PHE A C 1
ATOM 990 O O . PHE A 1 131 ? 6.354 -11.601 16.340 1.00 95.44 131 PHE A O 1
ATOM 997 N N . MET A 1 132 ? 4.936 -10.004 15.629 1.00 97.06 132 MET A N 1
ATOM 998 C CA . MET A 1 132 ? 5.380 -8.953 16.545 1.00 97.06 132 MET A CA 1
ATOM 999 C C . MET A 1 132 ? 5.186 -9.354 18.006 1.00 97.06 132 MET A C 1
ATOM 1001 O O . MET A 1 132 ? 6.043 -9.055 18.838 1.00 97.06 132 MET A O 1
ATOM 1005 N N . HIS A 1 133 ? 4.098 -10.057 18.326 1.00 97.69 133 HIS A N 1
ATOM 1006 C CA . HIS A 1 133 ? 3.891 -10.587 19.668 1.00 97.69 133 HIS A CA 1
ATOM 1007 C C . HIS A 1 133 ? 4.903 -11.682 20.004 1.00 97.69 133 HIS A C 1
ATOM 1009 O O . HIS A 1 133 ? 5.539 -11.631 21.055 1.00 97.69 133 HIS A O 1
ATOM 1015 N N . ARG A 1 134 ? 5.130 -12.627 19.081 1.00 97.38 134 ARG A N 1
ATOM 1016 C CA . ARG A 1 134 ? 6.097 -13.721 19.254 1.00 97.38 134 ARG A CA 1
ATOM 1017 C C . ARG A 1 134 ? 7.515 -13.221 19.535 1.00 97.38 134 ARG A C 1
ATOM 1019 O O . ARG A 1 134 ? 8.220 -13.838 20.326 1.00 97.38 134 ARG A O 1
ATOM 1026 N N . ILE A 1 135 ? 7.934 -12.125 18.901 1.00 97.88 135 ILE A N 1
ATOM 1027 C CA . ILE A 1 135 ? 9.265 -11.532 19.119 1.00 97.88 135 ILE A CA 1
ATOM 1028 C C . ILE A 1 135 ? 9.305 -10.519 20.278 1.00 97.88 135 ILE A C 1
ATOM 1030 O O . ILE A 1 135 ? 10.338 -9.899 20.510 1.00 97.88 135 ILE A O 1
ATOM 1034 N N . GLY A 1 136 ? 8.190 -10.309 20.987 1.00 97.31 136 GLY A N 1
ATOM 1035 C CA . GLY A 1 136 ? 8.097 -9.386 22.121 1.00 97.31 136 GLY A CA 1
ATOM 1036 C C . GLY A 1 136 ? 7.996 -7.898 21.759 1.00 97.31 136 GLY A C 1
ATOM 1037 O O . GLY A 1 136 ? 7.978 -7.060 22.659 1.00 97.31 136 GLY A O 1
ATOM 1038 N N . ALA A 1 137 ? 7.892 -7.549 20.471 1.00 97.44 137 ALA A N 1
ATOM 1039 C CA . ALA A 1 137 ? 7.674 -6.171 20.021 1.00 97.44 137 ALA A CA 1
ATOM 1040 C C . ALA A 1 137 ? 6.261 -5.672 20.369 1.00 97.44 137 ALA A C 1
ATOM 1042 O O . ALA A 1 137 ? 6.062 -4.489 20.644 1.00 97.44 137 ALA A O 1
ATOM 1043 N N . LEU A 1 138 ? 5.285 -6.584 20.395 1.00 96.50 138 LEU A N 1
ATOM 1044 C CA . LEU A 1 138 ? 3.910 -6.309 20.794 1.00 96.50 138 LEU A CA 1
ATOM 1045 C C . LEU A 1 138 ? 3.581 -7.042 22.099 1.00 96.50 138 LEU A C 1
ATOM 1047 O O . LEU A 1 138 ? 3.486 -8.265 22.126 1.00 96.50 138 LEU A O 1
ATOM 1051 N N . LYS A 1 139 ? 3.376 -6.300 23.195 1.00 95.12 139 LYS A N 1
ATOM 1052 C CA . LYS A 1 139 ? 3.064 -6.901 24.507 1.00 95.12 139 LYS A CA 1
ATOM 1053 C C . LYS A 1 139 ? 1.686 -7.561 24.535 1.00 95.12 139 LYS A C 1
ATOM 1055 O O . LYS A 1 139 ? 1.562 -8.696 24.980 1.00 95.12 139 LYS A O 1
ATOM 1060 N N . ASN A 1 140 ? 0.677 -6.848 24.040 1.00 95.44 140 ASN A N 1
ATOM 1061 C CA . ASN A 1 140 ? -0.710 -7.299 24.021 1.00 95.44 140 ASN A CA 1
ATOM 1062 C C . ASN A 1 140 ? -1.079 -7.690 22.598 1.00 95.44 140 ASN A C 1
ATOM 1064 O O . ASN A 1 140 ? -1.123 -6.832 21.717 1.00 95.44 140 ASN A O 1
ATOM 1068 N N . LYS A 1 141 ? -1.327 -8.978 22.376 1.00 95.50 141 LYS A N 1
ATOM 1069 C CA . LYS A 1 141 ? -1.742 -9.471 21.069 1.00 95.50 141 LYS A CA 1
ATOM 1070 C C . LYS A 1 141 ? -3.226 -9.155 20.837 1.00 95.50 141 LYS A C 1
ATOM 1072 O O . LYS A 1 141 ? -4.024 -9.509 21.705 1.00 95.50 141 LYS A O 1
ATOM 1077 N N . PRO A 1 142 ? -3.613 -8.538 19.707 1.00 96.94 142 PRO A N 1
ATOM 1078 C CA . PRO A 1 142 ? -5.016 -8.476 19.323 1.00 96.94 142 PRO A CA 1
ATOM 1079 C C . PRO A 1 142 ? -5.557 -9.892 19.081 1.00 96.94 142 PRO A C 1
ATOM 1081 O O . PRO A 1 142 ? -4.815 -10.810 18.724 1.00 96.94 142 PRO A O 1
ATOM 1084 N N . ASN A 1 143 ? -6.855 -10.069 19.286 1.00 97.00 143 ASN A N 1
ATOM 1085 C CA . ASN A 1 143 ? -7.586 -11.277 18.913 1.00 97.00 143 ASN A CA 1
ATOM 1086 C C . ASN A 1 143 ? -8.120 -11.175 17.481 1.00 97.00 143 ASN A C 1
ATOM 1088 O O . ASN A 1 143 ? -8.287 -12.193 16.813 1.00 97.00 143 ASN A O 1
ATOM 1092 N N . SER A 1 144 ? -8.380 -9.952 17.017 1.00 97.62 144 SER A N 1
ATOM 1093 C CA . SER A 1 144 ? -8.919 -9.653 15.694 1.00 97.62 144 SER A CA 1
ATOM 1094 C C . SER A 1 144 ? -8.294 -8.381 15.128 1.00 97.62 144 SER A C 1
ATOM 1096 O O . SER A 1 144 ? -7.882 -7.494 15.874 1.00 97.62 144 SER A O 1
ATOM 1098 N N . TRP A 1 145 ? -8.290 -8.243 13.800 1.00 97.62 145 TRP A N 1
ATOM 1099 C CA . TRP A 1 145 ? -7.948 -6.976 13.151 1.00 97.62 145 TRP A CA 1
ATOM 1100 C C . TRP A 1 145 ? -8.869 -5.836 13.623 1.00 97.62 145 TRP A C 1
ATOM 1102 O O . TRP A 1 145 ? -8.443 -4.693 13.761 1.00 97.62 145 TRP A O 1
ATOM 1112 N N . GLN A 1 146 ? -10.114 -6.157 13.981 1.00 97.88 146 GLN A N 1
ATOM 1113 C CA . GLN A 1 146 ? -11.086 -5.201 14.516 1.00 97.88 146 GLN A CA 1
ATOM 1114 C C . GLN A 1 146 ? -10.646 -4.556 15.841 1.00 97.88 146 GLN A C 1
ATOM 1116 O O . GLN A 1 146 ? -11.130 -3.479 16.170 1.00 97.88 146 GLN A O 1
ATOM 1121 N N . ASP A 1 147 ? -9.692 -5.150 16.569 1.00 97.00 147 ASP A N 1
ATOM 1122 C CA . ASP A 1 147 ? -9.182 -4.586 17.827 1.00 97.00 147 ASP A CA 1
ATOM 1123 C C . ASP A 1 147 ? -8.302 -3.337 17.613 1.00 97.00 147 ASP A C 1
ATOM 1125 O O . ASP A 1 147 ? -8.003 -2.622 18.570 1.00 97.00 147 ASP A O 1
ATOM 1129 N N . TYR A 1 148 ? -7.845 -3.077 16.381 1.00 95.56 148 TYR A N 1
ATOM 1130 C CA . TYR A 1 148 ? -6.957 -1.948 16.061 1.00 95.56 148 TYR A CA 1
ATOM 1131 C C . TYR A 1 148 ? -7.315 -1.191 14.774 1.00 95.56 148 TYR A C 1
ATOM 1133 O O . TYR A 1 148 ? -6.596 -0.269 14.385 1.00 95.56 148 TYR A O 1
ATOM 1141 N N . PHE A 1 149 ? -8.438 -1.527 14.143 1.00 97.44 149 PHE A N 1
ATOM 1142 C CA . PHE A 1 149 ? -9.075 -0.711 13.111 1.00 97.44 149 PHE A CA 1
ATOM 1143 C C . PHE A 1 149 ? -10.375 -0.107 13.657 1.00 97.44 149 PHE A C 1
ATOM 1145 O O . PHE A 1 149 ? -11.044 -0.725 14.479 1.00 97.44 149 PHE A O 1
ATOM 1152 N N . PHE A 1 150 ? -10.746 1.090 13.196 1.00 97.81 150 PHE A N 1
ATOM 1153 C CA . PHE A 1 150 ? -11.991 1.750 13.610 1.00 97.81 150 PHE A CA 1
ATOM 1154 C C . PHE A 1 150 ? -13.243 1.028 13.082 1.00 97.81 150 PHE A C 1
ATOM 1156 O O . PHE A 1 150 ? -13.191 0.336 12.059 1.00 97.81 150 PHE A O 1
ATOM 1163 N N . GLU A 1 151 ? -14.361 1.188 13.794 1.00 97.44 151 GLU A N 1
ATOM 1164 C CA . GLU A 1 151 ? -15.598 0.419 13.598 1.00 97.44 151 GLU A CA 1
ATOM 1165 C C . GLU A 1 151 ? -16.254 0.623 12.226 1.00 97.44 151 GLU A C 1
ATOM 1167 O O . GLU A 1 151 ? -16.903 -0.285 11.704 1.00 97.44 151 GLU A O 1
ATOM 1172 N N . GLU A 1 152 ? -16.025 1.767 11.579 1.00 97.38 152 GLU A N 1
ATOM 1173 C CA . GLU A 1 152 ? -16.632 2.136 10.297 1.00 97.38 152 GLU A CA 1
ATOM 1174 C C . GLU A 1 152 ? -16.262 1.211 9.137 1.00 97.38 152 GLU A C 1
ATOM 1176 O O . GLU A 1 152 ? -16.919 1.243 8.094 1.00 97.38 152 GLU A O 1
ATOM 1181 N N . ILE A 1 153 ? -15.219 0.394 9.299 1.00 97.31 153 ILE A N 1
ATOM 1182 C CA . ILE A 1 153 ? -14.811 -0.588 8.295 1.00 97.31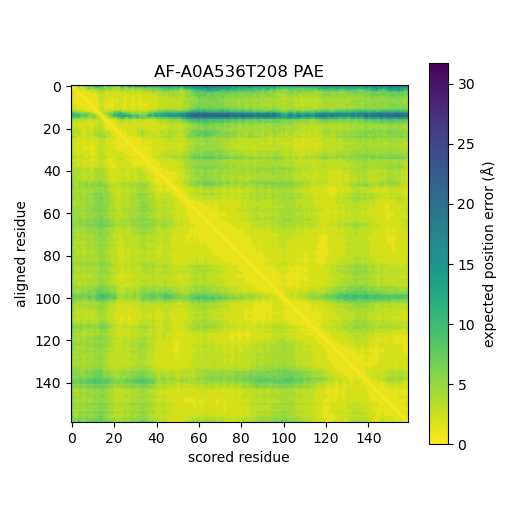 153 ILE A CA 1
ATOM 1183 C C . ILE A 1 153 ? -14.993 -2.037 8.752 1.00 97.31 153 ILE A C 1
ATOM 1185 O O . ILE A 1 153 ? -14.691 -2.942 7.979 1.00 97.31 153 ILE A O 1
ATOM 1189 N N . HIS A 1 154 ? -15.496 -2.294 9.968 1.00 98.12 154 HIS A N 1
ATOM 1190 C CA . HIS A 1 154 ? -15.630 -3.652 10.534 1.00 98.12 154 HIS A CA 1
ATOM 1191 C C . HIS A 1 154 ? -16.562 -4.569 9.737 1.00 98.12 154 HIS A C 1
ATOM 1193 O O . HIS A 1 154 ? -16.478 -5.788 9.862 1.00 98.12 154 HIS A O 1
ATOM 1199 N N . ASN A 1 155 ? -17.422 -3.995 8.895 1.00 97.75 155 ASN A N 1
ATOM 1200 C CA . ASN A 1 155 ? -18.291 -4.722 7.973 1.00 97.75 155 ASN A CA 1
ATOM 1201 C C . ASN A 1 155 ? -17.560 -5.292 6.740 1.00 97.75 155 ASN A C 1
ATOM 1203 O O . ASN A 1 155 ? -18.164 -6.044 5.974 1.00 97.75 155 ASN A O 1
ATOM 1207 N N . LEU A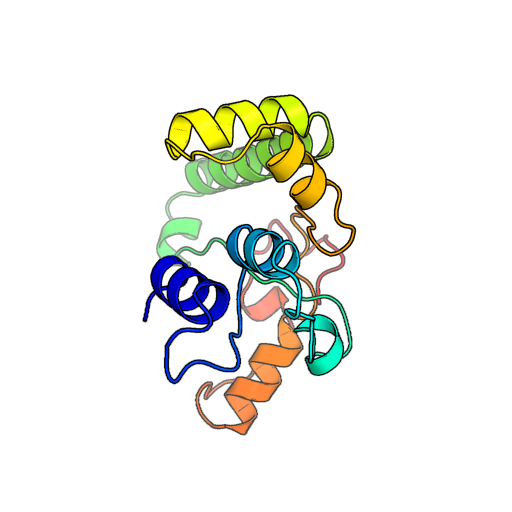 1 156 ? -16.301 -4.916 6.509 1.00 97.62 156 LEU A N 1
ATOM 1208 C CA . LEU A 1 156 ? -15.481 -5.450 5.425 1.00 97.62 156 LEU A CA 1
ATOM 1209 C C . LEU A 1 156 ? -14.901 -6.824 5.800 1.00 97.62 156 LEU A C 1
ATOM 1211 O O . LEU A 1 156 ? -14.685 -7.100 6.982 1.00 97.62 156 LEU A O 1
ATOM 1215 N N . PRO A 1 157 ? -14.601 -7.692 4.817 1.00 97.06 157 PRO A N 1
ATOM 1216 C CA . PRO A 1 157 ? -14.069 -9.032 5.067 1.00 97.06 157 PRO A CA 1
ATOM 1217 C C . PRO A 1 157 ? -12.562 -8.997 5.387 1.00 97.06 157 PRO A C 1
ATOM 1219 O O . PRO A 1 157 ? -11.751 -9.565 4.658 1.00 97.06 157 PRO A O 1
ATOM 1222 N N . GLY A 1 158 ? -12.178 -8.274 6.442 1.00 96.25 158 GLY A N 1
ATOM 1223 C CA . GLY A 1 158 ? -10.781 -8.072 6.816 1.00 96.25 158 GLY A CA 1
ATOM 1224 C C . GLY A 1 158 ? -10.115 -9.287 7.476 1.00 96.25 158 GLY A C 1
ATOM 1225 O O . GLY A 1 158 ? -10.798 -10.175 7.996 1.00 96.25 158 GLY A O 1
ATOM 1226 N N . SER A 1 159 ? -8.776 -9.312 7.470 1.00 94.50 159 SER A N 1
ATOM 1227 C CA . SER A 1 159 ? -7.930 -10.339 8.119 1.00 94.50 159 SER A CA 1
ATOM 1228 C C . SER A 1 159 ? -6.584 -9.809 8.606 1.00 94.50 159 SER A C 1
ATOM 1230 O O . SER A 1 159 ? -6.130 -8.751 8.111 1.00 94.50 159 SER A O 1
#

Nearest PDB structures (foldseek):
  5hwu-assembly1_B  TM=1.900E-01  e=2.635E+00  Deinococcus radiodurans R1 = ATCC 13939 = DSM 20539

pLDDT: mean 94.61, std 4.46, range [63.12, 98.62]